Protein AF-A0A9W9J6B7-F1 (afdb_monomer_lite)

InterPro domains:
  IPR000771 Fructose-bisphosphate aldolase, class-II [PF01116] (10-64)
  IPR013785 Aldolase-type TIM barrel [G3DSA:3.20.20.70] (3-78)

pLDDT: mean 84.42, std 17.07, range [38.28, 97.56]

Foldseek 3Di:
DDVCVVALVNLLVVCCVVVVHDEEADEDDDPVVLVVVVVVCVVVVGEYEYDYDVVSCVVPVCPRVVSSVPDPQPVDPPSYGYHD

Organism: NCBI:txid70096

Secondary structure (DSSP, 8-state):
--TTTT-HHHHHHHHHHHHT---EEEE-SSHHHHHHHHHHHHHHT--EEEE--THHHHHHTTHHHHHHHHSSGGGS-TT--EE-

Radius of gyration: 13.16 Å; chains: 1; bounding box: 32×32×31 Å

Sequence (84 aa):
MSWKESNCHTTILRNAEAGKYGVIAAIAYNIEQVLGLVRAAETARSPLIIQFFPWAIEATDGLLVRTAAECPWRVWPSWATIGF

Stru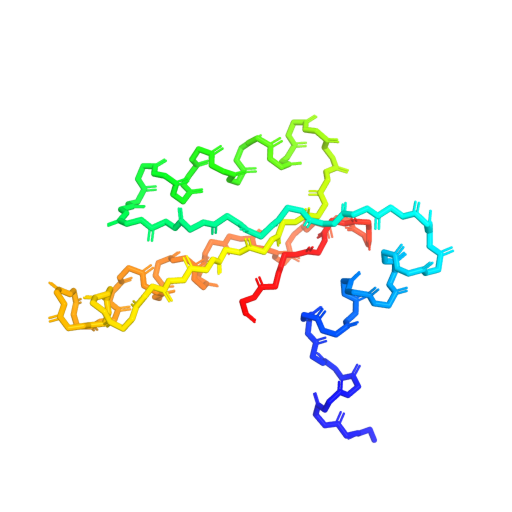cture (mmCIF, N/CA/C/O backbone):
data_AF-A0A9W9J6B7-F1
#
_entry.id   AF-A0A9W9J6B7-F1
#
loop_
_atom_site.group_PDB
_atom_site.id
_atom_site.type_symbol
_atom_site.label_atom_id
_atom_site.label_alt_id
_atom_site.label_comp_id
_atom_site.label_asym_id
_atom_site.label_entity_id
_atom_site.label_seq_id
_atom_site.pdbx_PDB_ins_code
_atom_site.Cartn_x
_atom_site.Cartn_y
_atom_site.Cartn_z
_atom_site.occupancy
_atom_site.B_iso_or_equiv
_atom_site.auth_seq_id
_atom_site.auth_comp_id
_atom_site.auth_asym_id
_atom_site.auth_atom_id
_atom_site.pdbx_PDB_model_num
ATOM 1 N N . MET A 1 1 ? 1.653 -20.074 16.436 1.00 62.38 1 MET A N 1
ATOM 2 C CA . MET A 1 1 ? 1.130 -18.983 15.591 1.00 62.38 1 MET A CA 1
ATOM 3 C C . MET A 1 1 ? 1.555 -19.233 14.163 1.00 62.38 1 MET A C 1
ATOM 5 O O . MET A 1 1 ? 2.740 -19.455 13.932 1.00 62.38 1 MET A O 1
ATOM 9 N N . SER A 1 2 ? 0.610 -19.277 13.226 1.00 83.56 2 SER A N 1
ATOM 10 C CA . SER A 1 2 ? 0.946 -19.385 11.800 1.00 83.56 2 SER A CA 1
ATOM 11 C C . SER A 1 2 ? 1.297 -18.003 11.242 1.00 83.56 2 SER A C 1
ATOM 13 O O . SER A 1 2 ? 0.759 -17.000 11.704 1.00 83.56 2 SER A O 1
ATOM 15 N N . TRP A 1 3 ? 2.155 -17.923 10.222 1.00 80.62 3 TRP A N 1
ATOM 16 C CA . TRP A 1 3 ? 2.510 -16.648 9.573 1.00 80.62 3 TRP A CA 1
ATOM 17 C C . TRP A 1 3 ? 1.286 -15.881 9.035 1.00 80.62 3 TRP A C 1
ATOM 19 O O . TRP A 1 3 ? 1.324 -14.659 8.900 1.00 80.62 3 TRP A O 1
ATOM 29 N N . LYS A 1 4 ? 0.185 -16.597 8.764 1.00 77.12 4 LYS A N 1
ATOM 30 C CA . LYS A 1 4 ? -1.099 -16.025 8.342 1.00 77.12 4 LYS A CA 1
ATOM 31 C C . LYS A 1 4 ? -1.764 -15.214 9.451 1.00 77.12 4 LYS A C 1
ATOM 33 O O . LYS A 1 4 ? -2.465 -14.261 9.155 1.00 77.12 4 LYS A O 1
ATOM 38 N N . GLU A 1 5 ? -1.559 -15.579 10.715 1.00 77.19 5 GLU A N 1
ATOM 39 C CA . GLU A 1 5 ? -2.133 -14.866 11.866 1.00 77.19 5 GLU A CA 1
ATOM 40 C C . GLU A 1 5 ? -1.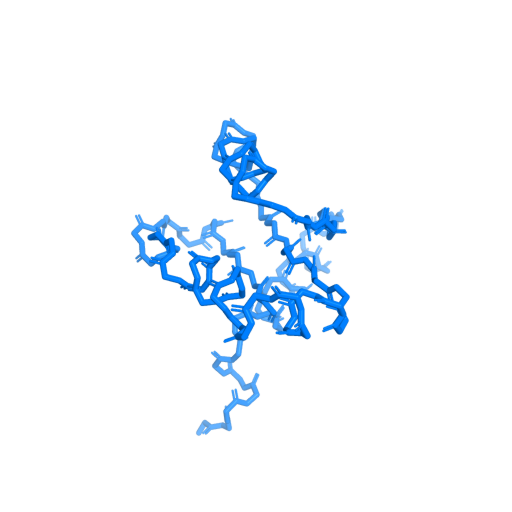386 -13.565 12.167 1.00 77.19 5 GL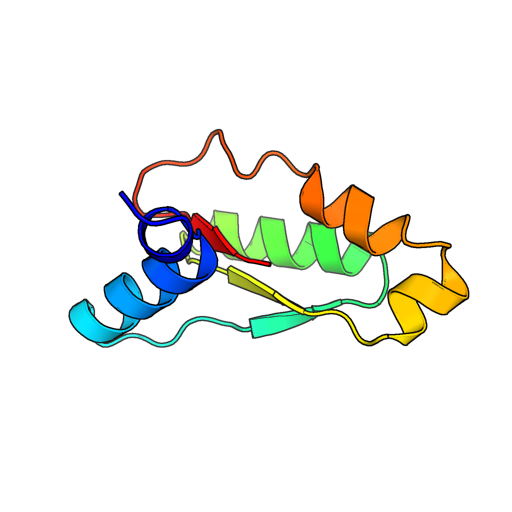U A C 1
ATOM 42 O O . GLU A 1 5 ? -1.982 -12.631 12.690 1.00 77.19 5 GLU A O 1
ATOM 47 N N . SER A 1 6 ? -0.102 -13.490 11.810 1.00 79.44 6 SER A N 1
ATOM 48 C CA . SER A 1 6 ? 0.734 -12.293 11.950 1.00 79.44 6 SER A CA 1
ATOM 49 C C . SER A 1 6 ? 0.756 -11.405 10.700 1.00 79.44 6 SER A C 1
ATOM 51 O O . SER A 1 6 ? 1.489 -10.418 10.666 1.00 79.44 6 SER A O 1
ATOM 53 N N . ASN A 1 7 ? 0.014 -11.757 9.645 1.00 84.75 7 ASN A N 1
ATOM 54 C CA . ASN A 1 7 ? 0.029 -11.016 8.389 1.00 84.75 7 ASN A CA 1
ATOM 55 C C . ASN A 1 7 ? -0.767 -9.702 8.514 1.00 84.75 7 ASN A C 1
ATOM 57 O O . ASN A 1 7 ? -1.972 -9.707 8.771 1.00 84.75 7 ASN A O 1
ATOM 61 N N . CYS A 1 8 ? -0.083 -8.584 8.267 1.00 84.00 8 CYS A N 1
ATOM 62 C CA . CYS A 1 8 ? -0.620 -7.226 8.366 1.00 84.00 8 CYS A CA 1
ATOM 63 C C . CYS A 1 8 ? -1.916 -7.021 7.554 1.00 84.00 8 CYS A C 1
ATOM 65 O O . CYS A 1 8 ? -2.916 -6.537 8.085 1.00 84.00 8 CYS A O 1
ATOM 67 N N . HIS A 1 9 ? -1.927 -7.463 6.293 1.00 86.56 9 HIS A N 1
ATOM 68 C CA . HIS A 1 9 ? -3.068 -7.328 5.387 1.00 86.56 9 HIS A CA 1
ATOM 69 C C . HIS A 1 9 ? -4.315 -8.052 5.921 1.00 86.56 9 HIS A C 1
ATOM 71 O O . HIS A 1 9 ? -5.414 -7.498 5.925 1.00 86.56 9 HIS A O 1
ATOM 77 N N . THR A 1 10 ? -4.159 -9.268 6.456 1.00 88.94 10 THR A N 1
ATOM 78 C CA . THR A 1 10 ? -5.294 -9.998 7.051 1.00 88.94 10 THR A CA 1
ATOM 79 C C . THR A 1 10 ? -5.859 -9.311 8.294 1.00 88.94 10 THR A C 1
ATOM 81 O O . THR A 1 10 ? -7.073 -9.328 8.494 1.00 88.94 10 THR A O 1
ATOM 84 N N . THR A 1 11 ? -5.014 -8.669 9.105 1.00 87.88 11 THR A N 1
ATOM 85 C CA . THR A 1 11 ? -5.451 -7.900 10.279 1.00 87.88 11 THR A CA 1
ATOM 86 C C . THR A 1 11 ? -6.295 -6.696 9.872 1.00 87.88 11 THR A C 1
ATOM 88 O O . THR A 1 11 ? -7.352 -6.471 10.458 1.00 87.88 11 THR A O 1
ATOM 91 N N . ILE A 1 12 ? -5.880 -5.963 8.834 1.00 88.75 12 ILE A N 1
ATOM 92 C CA . ILE A 1 12 ? -6.637 -4.822 8.296 1.00 88.75 12 ILE A CA 1
ATOM 93 C C . ILE A 1 12 ? -8.034 -5.259 7.860 1.00 88.75 12 ILE A C 1
ATOM 95 O O . ILE A 1 12 ? -9.022 -4.668 8.290 1.00 88.75 12 ILE A O 1
ATOM 99 N N . LEU A 1 13 ? -8.124 -6.317 7.049 1.00 91.81 13 LEU A N 1
ATOM 100 C CA . LEU A 1 13 ? -9.408 -6.780 6.525 1.00 91.81 13 LEU A CA 1
ATOM 101 C C . LEU A 1 13 ? -10.335 -7.312 7.623 1.00 91.81 13 LEU A C 1
ATOM 103 O O . LEU A 1 13 ? -11.525 -7.012 7.603 1.00 91.81 13 LEU A O 1
ATOM 107 N N . ARG A 1 14 ? -9.800 -8.031 8.619 1.00 91.94 14 ARG A N 1
ATOM 108 C CA . ARG A 1 14 ? -10.586 -8.484 9.781 1.00 91.94 14 ARG A CA 1
ATOM 109 C C . ARG A 1 14 ? -11.136 -7.313 10.591 1.00 91.94 14 ARG A C 1
ATOM 111 O O . ARG A 1 14 ? -12.301 -7.330 10.981 1.00 91.94 14 ARG A O 1
ATOM 118 N N . ASN A 1 15 ? -10.318 -6.287 10.828 1.00 89.94 15 ASN A N 1
ATOM 119 C CA . ASN A 1 15 ? -10.751 -5.088 11.546 1.00 89.94 15 ASN A CA 1
ATOM 120 C C . ASN A 1 15 ? -11.808 -4.305 10.753 1.00 89.94 15 ASN A C 1
ATOM 122 O O . ASN A 1 15 ? -12.737 -3.765 11.351 1.00 89.94 15 ASN A O 1
ATOM 126 N N . ALA A 1 16 ? -11.682 -4.262 9.426 1.00 92.75 16 ALA A N 1
ATOM 127 C CA . ALA A 1 16 ? -12.643 -3.629 8.530 1.00 92.75 16 ALA A CA 1
ATOM 128 C C . ALA A 1 16 ? -13.993 -4.354 8.512 1.00 92.75 16 ALA A C 1
ATOM 130 O O . ALA A 1 16 ? -15.036 -3.717 8.665 1.00 92.75 16 ALA A O 1
ATOM 131 N N . GLU A 1 17 ? -13.977 -5.686 8.419 1.00 96.25 17 GLU A N 1
ATOM 132 C CA . GLU A 1 17 ? -15.173 -6.528 8.501 1.00 96.25 17 GLU A CA 1
ATOM 133 C C . GLU A 1 17 ? -15.887 -6.349 9.849 1.00 96.25 17 GLU A C 1
ATOM 135 O O . GLU A 1 17 ? -17.075 -6.023 9.886 1.00 96.25 17 GLU A O 1
ATOM 140 N N . ALA A 1 18 ? -15.154 -6.474 10.962 1.00 95.56 18 ALA A N 1
ATOM 141 C CA . ALA A 1 18 ? -15.705 -6.296 12.304 1.00 95.56 18 ALA A CA 1
ATOM 142 C C . ALA A 1 18 ? -16.236 -4.869 12.537 1.00 95.56 18 ALA A C 1
ATOM 144 O O . ALA A 1 18 ? -17.277 -4.684 13.171 1.00 95.56 18 ALA A O 1
ATOM 145 N N . GLY A 1 19 ? -15.537 -3.862 12.006 1.00 93.69 19 GLY A N 1
ATOM 146 C CA . GLY A 1 19 ? -15.901 -2.449 12.100 1.00 93.69 19 GLY A CA 1
ATOM 147 C C . GLY A 1 19 ? -16.940 -1.980 11.078 1.00 93.69 19 GLY A C 1
ATOM 148 O O . GLY A 1 19 ? -17.366 -0.830 11.155 1.00 93.69 19 GLY A O 1
ATOM 149 N N . LYS A 1 20 ? -17.361 -2.844 10.143 1.00 96.69 20 LYS A N 1
ATOM 150 C CA . LYS A 1 20 ? -18.323 -2.548 9.066 1.00 96.69 20 LYS A CA 1
ATOM 151 C C . LYS A 1 20 ? -17.930 -1.343 8.203 1.00 96.69 20 LYS A C 1
ATOM 153 O O . LYS A 1 20 ? -18.777 -0.518 7.859 1.00 96.69 20 LYS A O 1
ATOM 158 N N . TYR A 1 21 ? -16.654 -1.247 7.842 1.00 93.69 21 TYR A N 1
ATOM 159 C CA . TYR A 1 21 ? -16.146 -0.211 6.943 1.00 93.69 21 TYR A CA 1
ATOM 160 C C . TYR A 1 21 ? -15.314 -0.809 5.805 1.00 93.69 21 TYR A C 1
ATOM 162 O O . TYR A 1 21 ? -14.827 -1.933 5.889 1.00 93.69 21 TYR A O 1
ATOM 170 N N . GLY A 1 22 ? -15.170 -0.051 4.718 1.00 94.00 22 GLY A N 1
ATOM 171 C CA . GLY A 1 22 ? -14.300 -0.407 3.598 1.00 94.00 22 GLY A CA 1
ATOM 172 C C . GLY A 1 22 ? -12.894 0.163 3.766 1.00 94.00 22 GLY A C 1
ATOM 173 O O . GLY A 1 22 ? -12.720 1.241 4.330 1.00 94.00 22 GLY A O 1
ATOM 174 N N . VAL A 1 23 ? -11.895 -0.543 3.241 1.00 93.38 23 VAL A N 1
ATOM 175 C CA . VAL A 1 23 ? -10.496 -0.091 3.203 1.00 93.38 23 VAL A CA 1
ATOM 176 C C . VAL A 1 23 ? -10.168 0.337 1.781 1.00 93.38 23 VAL A C 1
ATOM 178 O O . VAL A 1 23 ? -10.480 -0.381 0.830 1.00 93.38 23 VAL A O 1
ATOM 181 N N . ILE A 1 24 ? -9.531 1.497 1.621 1.00 94.12 24 ILE A N 1
ATOM 182 C CA . ILE A 1 24 ? -9.048 1.924 0.307 1.00 94.12 24 ILE A CA 1
ATOM 183 C C . ILE A 1 24 ? -7.850 1.055 -0.077 1.00 94.12 24 ILE A C 1
ATOM 185 O O . ILE A 1 24 ? -6.854 1.006 0.643 1.00 94.12 24 ILE A O 1
ATOM 189 N N . ALA A 1 25 ? -7.945 0.408 -1.237 1.00 94.31 25 ALA A N 1
ATOM 190 C CA . ALA A 1 25 ? -6.850 -0.314 -1.868 1.00 94.31 25 ALA A CA 1
ATOM 191 C C . ALA A 1 25 ? -6.426 0.437 -3.140 1.00 94.31 25 ALA A C 1
ATOM 193 O O . ALA A 1 25 ? -6.992 0.240 -4.216 1.00 94.31 25 ALA A O 1
ATOM 194 N N . ALA A 1 26 ? -5.467 1.352 -3.008 1.00 95.00 26 ALA A N 1
ATOM 195 C CA . ALA A 1 26 ? -5.074 2.275 -4.070 1.00 95.00 26 ALA A CA 1
ATOM 196 C C . ALA A 1 26 ? -3.873 1.752 -4.864 1.00 95.00 26 ALA A C 1
ATOM 198 O O . ALA A 1 26 ? -2.940 1.197 -4.291 1.00 95.00 26 ALA A O 1
ATOM 199 N N . ILE A 1 27 ? -3.884 1.958 -6.180 1.00 96.00 27 ILE A N 1
ATOM 200 C CA . ILE A 1 27 ? -2.771 1.584 -7.059 1.00 96.00 27 ILE A CA 1
ATOM 201 C C . ILE A 1 27 ? -1.783 2.752 -7.142 1.00 96.00 27 ILE A C 1
ATOM 203 O O . ILE A 1 27 ? -2.202 3.886 -7.382 1.00 96.00 27 ILE A O 1
ATOM 207 N N . ALA A 1 28 ? -0.489 2.473 -6.983 1.00 94.88 28 ALA A N 1
ATOM 208 C CA . ALA A 1 28 ? 0.583 3.455 -7.134 1.00 94.88 28 ALA A CA 1
ATOM 209 C C . ALA A 1 28 ? 1.557 3.071 -8.260 1.00 94.88 28 ALA A C 1
ATOM 211 O O . ALA A 1 28 ? 1.861 1.899 -8.475 1.00 94.88 28 ALA A O 1
ATOM 212 N N . TYR A 1 29 ? 2.066 4.083 -8.959 1.00 95.94 29 TYR A N 1
ATOM 213 C CA . TYR A 1 29 ? 2.992 3.960 -10.090 1.00 95.94 29 TYR A CA 1
ATOM 214 C C . TYR A 1 29 ? 4.307 4.713 -9.875 1.00 95.94 29 TYR A C 1
ATOM 216 O O . TYR A 1 29 ? 5.240 4.556 -10.656 1.00 95.94 29 TYR A O 1
ATOM 224 N N . ASN A 1 30 ? 4.389 5.543 -8.836 1.00 95.25 30 ASN A N 1
ATOM 225 C CA . ASN A 1 30 ? 5.569 6.334 -8.511 1.00 95.25 30 ASN A CA 1
ATOM 226 C C . ASN A 1 30 ? 5.604 6.700 -7.018 1.00 95.25 30 ASN A C 1
ATOM 228 O O . ASN A 1 30 ? 4.677 6.403 -6.257 1.00 95.25 30 ASN A O 1
ATOM 232 N N . ILE A 1 31 ? 6.699 7.332 -6.597 1.00 94.38 31 ILE A N 1
ATOM 233 C CA . ILE A 1 31 ? 6.953 7.681 -5.193 1.00 94.38 31 ILE A CA 1
ATOM 234 C C . ILE A 1 31 ? 6.018 8.805 -4.728 1.00 94.38 31 ILE A C 1
ATOM 236 O O . ILE A 1 31 ? 5.578 8.807 -3.580 1.00 94.38 31 ILE A O 1
ATOM 240 N N . GLU A 1 32 ? 5.668 9.738 -5.609 1.00 95.38 32 GLU A N 1
ATOM 241 C CA . GLU A 1 32 ? 4.767 10.852 -5.320 1.00 95.38 32 GLU A CA 1
ATOM 242 C C . GLU A 1 32 ? 3.373 10.351 -4.937 1.00 95.38 32 GLU A C 1
ATOM 244 O O . GLU A 1 32 ? 2.780 10.841 -3.975 1.00 95.38 32 GLU A O 1
ATOM 249 N N . GLN A 1 33 ? 2.871 9.337 -5.647 1.00 95.56 33 GLN A N 1
ATOM 250 C CA . GLN A 1 33 ? 1.608 8.681 -5.328 1.00 95.56 33 GLN A CA 1
ATOM 251 C C . GLN A 1 33 ? 1.686 7.919 -4.012 1.00 95.56 33 GLN A C 1
ATOM 253 O O . GLN A 1 33 ? 0.777 8.064 -3.199 1.00 95.56 33 GLN A O 1
ATOM 258 N N . VAL A 1 34 ? 2.766 7.166 -3.765 1.00 93.00 34 VAL A N 1
ATOM 259 C CA . VAL A 1 34 ? 2.974 6.505 -2.466 1.00 93.00 34 VAL A CA 1
ATOM 260 C C . VAL A 1 34 ? 2.904 7.546 -1.347 1.00 93.00 34 VAL A C 1
ATOM 262 O O . VAL A 1 34 ? 2.054 7.445 -0.470 1.00 93.00 34 VAL A O 1
ATOM 265 N N . LEU A 1 35 ? 3.707 8.608 -1.417 1.00 93.12 35 LEU A N 1
ATOM 266 C CA . LEU A 1 35 ? 3.738 9.654 -0.395 1.00 93.12 35 LEU A CA 1
ATOM 267 C C . LEU A 1 35 ? 2.381 10.353 -0.217 1.00 93.12 35 LEU A C 1
ATOM 269 O O . LEU A 1 35 ? 1.955 10.603 0.911 1.00 93.12 35 LEU A O 1
ATOM 273 N N . GLY A 1 36 ? 1.700 10.676 -1.318 1.00 94.56 36 GLY A N 1
ATOM 274 C CA . GLY A 1 36 ? 0.393 11.330 -1.293 1.00 94.56 36 GLY A CA 1
ATOM 275 C C . GLY A 1 36 ? -0.684 10.465 -0.639 1.00 94.56 36 GLY A C 1
ATOM 276 O O . GLY A 1 36 ? -1.422 10.951 0.217 1.00 94.56 36 GLY A O 1
ATOM 277 N N . LEU A 1 37 ? -0.737 9.178 -0.989 1.00 93.62 37 LEU A N 1
ATOM 278 C CA . LEU A 1 37 ? -1.685 8.220 -0.419 1.00 93.62 37 LEU A CA 1
ATOM 279 C C . LEU A 1 37 ? -1.448 8.020 1.080 1.00 93.62 37 LEU A C 1
ATOM 281 O O . LEU A 1 37 ? -2.403 8.023 1.855 1.00 93.62 37 LEU A O 1
ATOM 285 N N . VAL A 1 38 ? -0.187 7.921 1.502 1.00 91.19 38 VAL A N 1
ATOM 286 C CA . VAL A 1 38 ? 0.170 7.799 2.922 1.00 91.19 38 VAL A CA 1
ATOM 287 C C . VAL A 1 38 ? -0.274 9.021 3.707 1.00 91.19 38 VAL A C 1
ATOM 289 O O . VAL A 1 38 ? -0.976 8.880 4.703 1.00 91.19 38 VAL A O 1
ATOM 292 N N . ARG A 1 39 ? 0.051 10.225 3.229 1.00 92.44 39 ARG A N 1
ATOM 293 C CA . ARG A 1 39 ? -0.365 11.475 3.884 1.00 92.44 39 ARG A CA 1
ATOM 294 C C . ARG A 1 39 ? -1.883 11.621 3.948 1.00 92.44 39 ARG A C 1
ATOM 296 O O . ARG A 1 39 ? -2.417 12.147 4.927 1.00 92.44 39 ARG A O 1
ATOM 303 N N . ALA A 1 40 ? -2.593 11.161 2.919 1.00 93.12 40 ALA A N 1
ATOM 304 C CA . ALA A 1 40 ? -4.050 11.142 2.922 1.00 93.12 40 ALA A CA 1
ATOM 305 C C . ALA A 1 40 ? -4.592 10.182 3.995 1.00 93.12 40 ALA A C 1
ATOM 307 O O . ALA A 1 40 ? -5.470 10.569 4.767 1.00 93.12 40 ALA A O 1
ATOM 308 N N . ALA A 1 41 ? -4.031 8.973 4.093 1.00 91.12 41 ALA A N 1
ATOM 309 C CA . ALA A 1 41 ? -4.383 7.989 5.115 1.00 91.12 41 ALA A CA 1
ATOM 310 C C . ALA A 1 41 ? -4.077 8.491 6.540 1.00 91.12 41 ALA A C 1
ATOM 312 O O . ALA A 1 41 ? -4.920 8.350 7.428 1.00 91.12 41 ALA A O 1
ATOM 313 N N . GLU A 1 42 ? -2.936 9.164 6.740 1.00 88.81 42 GLU A N 1
ATOM 314 C CA . GLU A 1 42 ? -2.561 9.848 7.991 1.00 88.81 42 GLU A CA 1
ATOM 315 C C . GLU A 1 42 ? -3.610 10.868 8.405 1.00 88.81 42 GLU A C 1
ATOM 317 O O . GLU A 1 42 ? -4.146 10.825 9.514 1.00 88.81 42 GLU A O 1
ATOM 322 N N . THR A 1 43 ? -3.917 11.781 7.485 1.00 92.56 43 THR A N 1
ATOM 323 C CA . THR A 1 43 ? -4.835 12.895 7.723 1.00 92.56 43 THR A CA 1
ATOM 324 C C . THR A 1 43 ? -6.240 12.384 8.033 1.00 92.56 43 THR A C 1
ATOM 326 O O . THR A 1 43 ? -6.897 12.875 8.952 1.00 92.56 43 THR A O 1
ATOM 329 N N . ALA A 1 44 ? -6.689 11.361 7.302 1.00 91.44 44 ALA A N 1
ATOM 330 C CA . ALA A 1 44 ? -7.994 10.737 7.492 1.00 91.44 44 ALA A CA 1
ATOM 331 C C . ALA A 1 44 ? -8.053 9.791 8.701 1.00 91.44 44 ALA A C 1
ATOM 333 O O . ALA A 1 44 ? -9.142 9.356 9.073 1.00 91.44 44 ALA A O 1
ATOM 334 N N . ARG A 1 45 ? -6.905 9.462 9.310 1.00 89.19 45 ARG A N 1
ATOM 335 C CA . ARG A 1 45 ? -6.766 8.400 10.312 1.00 89.19 45 ARG A CA 1
ATOM 336 C C . ARG A 1 45 ? -7.399 7.081 9.850 1.00 89.19 45 ARG A C 1
ATOM 338 O O . ARG A 1 45 ? -8.176 6.459 10.573 1.00 89.19 45 ARG A O 1
ATOM 345 N N . SER A 1 46 ? -7.095 6.692 8.616 1.00 88.44 46 SER A N 1
ATOM 346 C CA . SER A 1 46 ? -7.722 5.564 7.924 1.00 88.44 46 SER A CA 1
ATOM 347 C C . SER A 1 46 ? -6.680 4.506 7.542 1.00 88.44 46 SER A C 1
ATOM 349 O O . SER A 1 46 ?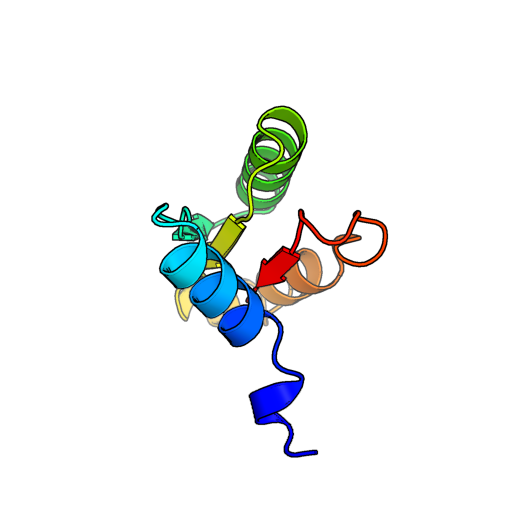 -5.567 4.875 7.161 1.00 88.44 46 SER A O 1
ATOM 351 N N . PRO A 1 47 ? -6.999 3.200 7.627 1.00 90.75 47 PRO A N 1
ATOM 352 C CA . PRO A 1 47 ? -6.144 2.162 7.061 1.00 90.75 47 PRO A CA 1
ATOM 353 C C . PRO A 1 47 ? -6.102 2.258 5.528 1.00 90.75 47 PRO A C 1
ATOM 355 O O . PRO A 1 47 ? -7.086 2.614 4.879 1.00 90.75 47 PRO A O 1
ATOM 358 N N . LEU A 1 48 ? -4.961 1.889 4.948 1.00 91.00 48 LEU A N 1
ATOM 359 C CA . LEU A 1 48 ? -4.698 1.939 3.509 1.00 91.00 48 LEU A CA 1
ATOM 360 C C . LEU A 1 48 ? -4.017 0.641 3.066 1.00 91.00 48 LEU A C 1
ATOM 362 O O . LEU A 1 48 ? -3.193 0.086 3.787 1.00 91.00 48 LEU A O 1
ATOM 366 N N . ILE A 1 49 ? -4.337 0.176 1.863 1.00 92.44 49 ILE A N 1
ATOM 367 C CA . ILE A 1 49 ? -3.587 -0.866 1.159 1.00 92.44 49 ILE A CA 1
ATOM 368 C C 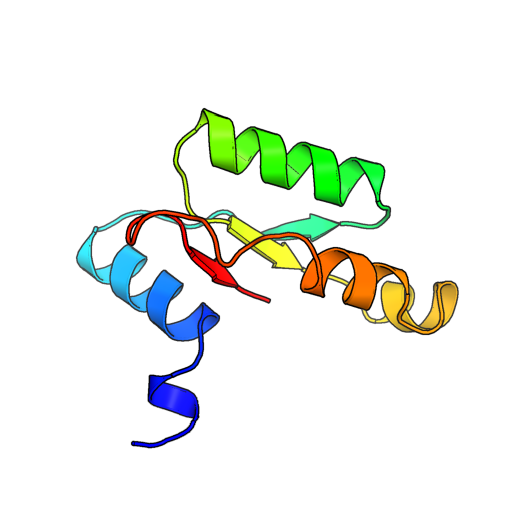. ILE A 1 49 ? -3.013 -0.236 -0.111 1.00 92.44 49 ILE A C 1
ATOM 370 O O . ILE A 1 49 ? -3.750 0.387 -0.880 1.00 92.44 49 ILE A O 1
ATOM 374 N N . ILE A 1 50 ? -1.703 -0.371 -0.326 1.00 93.88 50 ILE A N 1
ATOM 375 C CA . ILE A 1 50 ? -1.036 0.113 -1.543 1.00 93.88 50 ILE A CA 1
ATOM 376 C C . ILE A 1 50 ? -0.782 -1.079 -2.456 1.00 93.88 50 ILE A C 1
ATOM 378 O O . ILE A 1 50 ? -0.102 -2.027 -2.078 1.00 93.88 50 ILE A O 1
ATOM 382 N N . GLN A 1 51 ? -1.318 -1.009 -3.670 1.00 94.69 51 GLN A N 1
ATOM 383 C CA . GLN A 1 51 ? -1.206 -2.049 -4.680 1.00 94.69 51 GLN A CA 1
ATOM 384 C C . GLN A 1 51 ? -0.274 -1.612 -5.807 1.00 94.69 51 GLN A C 1
ATOM 386 O O . GLN A 1 51 ? -0.257 -0.450 -6.221 1.00 94.69 51 GLN A O 1
ATOM 391 N N . PHE A 1 52 ? 0.453 -2.583 -6.346 1.00 95.56 52 PHE A N 1
ATOM 392 C CA . PHE A 1 52 ? 1.326 -2.405 -7.496 1.00 95.56 52 PHE A CA 1
ATOM 393 C C . PHE A 1 52 ? 0.986 -3.439 -8.564 1.00 95.56 52 PHE A C 1
ATOM 395 O O . PHE A 1 52 ? 0.679 -4.590 -8.258 1.00 95.56 52 PHE A O 1
ATOM 402 N N . PHE A 1 53 ? 1.084 -3.036 -9.827 1.00 97.00 53 PHE A N 1
ATOM 403 C CA . PHE A 1 53 ? 1.112 -3.988 -10.934 1.00 97.00 53 PHE A CA 1
ATOM 404 C C . PHE A 1 53 ? 2.507 -4.614 -11.078 1.00 97.00 53 PHE A C 1
ATOM 406 O O . PHE A 1 53 ? 3.486 -3.988 -10.664 1.00 97.00 53 PHE A O 1
ATOM 413 N N . PRO A 1 54 ? 2.635 -5.792 -11.727 1.00 96.38 54 PRO A N 1
ATOM 414 C CA . PRO A 1 54 ? 3.934 -6.414 -12.014 1.00 96.38 54 PRO A CA 1
ATOM 415 C C . PRO A 1 54 ? 4.933 -5.469 -12.693 1.00 96.38 54 PRO A C 1
ATOM 417 O O . PRO A 1 54 ? 6.120 -5.496 -12.379 1.00 96.38 54 PRO A O 1
ATOM 420 N N . TRP A 1 55 ? 4.427 -4.549 -13.520 1.00 97.12 55 TRP A N 1
ATOM 421 C CA . TRP A 1 55 ? 5.199 -3.467 -14.128 1.00 97.12 55 TRP A CA 1
ATOM 422 C C . TRP A 1 55 ? 6.081 -2.698 -13.131 1.00 97.12 55 TRP A C 1
ATOM 424 O O . TRP A 1 55 ? 7.196 -2.328 -13.472 1.00 97.12 55 TRP A O 1
ATOM 434 N N . ALA A 1 56 ? 5.632 -2.471 -11.891 1.00 95.44 56 ALA A N 1
ATOM 435 C CA . ALA A 1 56 ? 6.425 -1.749 -10.893 1.00 95.44 56 ALA A CA 1
ATOM 436 C C . ALA A 1 56 ? 7.738 -2.476 -10.564 1.00 95.44 56 ALA A C 1
ATOM 438 O O . ALA A 1 56 ? 8.751 -1.831 -10.295 1.00 95.44 56 ALA A O 1
ATOM 439 N N . ILE A 1 57 ? 7.730 -3.811 -10.607 1.00 95.75 57 ILE A N 1
ATOM 440 C CA . ILE A 1 57 ? 8.929 -4.634 -10.446 1.00 95.75 57 ILE A CA 1
ATOM 441 C C . ILE A 1 57 ? 9.776 -4.536 -11.714 1.00 95.75 57 ILE A C 1
ATOM 443 O O . ILE A 1 57 ? 10.951 -4.205 -11.621 1.00 95.75 57 ILE A O 1
ATOM 447 N N . GLU A 1 58 ? 9.174 -4.747 -12.886 1.00 97.56 58 GLU A N 1
ATOM 448 C CA . GLU A 1 58 ? 9.874 -4.742 -14.181 1.00 97.56 58 GLU A CA 1
ATOM 449 C C . GLU A 1 58 ? 10.559 -3.401 -14.488 1.00 97.56 58 GLU A C 1
ATOM 451 O O . GLU A 1 58 ? 11.685 -3.372 -14.976 1.00 97.56 58 GLU A O 1
ATOM 456 N N . ALA A 1 59 ? 9.899 -2.282 -14.187 1.00 96.12 59 ALA A N 1
ATOM 457 C CA . ALA A 1 59 ? 10.370 -0.943 -14.526 1.00 96.12 59 ALA A CA 1
ATOM 458 C C . ALA A 1 59 ? 11.385 -0.375 -13.528 1.00 96.12 59 ALA A C 1
ATOM 460 O O . ALA A 1 59 ? 12.134 0.536 -13.876 1.00 96.12 59 ALA A O 1
ATOM 461 N N . THR A 1 60 ? 11.386 -0.862 -12.282 1.00 96.25 60 THR A N 1
ATOM 462 C CA . THR A 1 60 ? 12.206 -0.283 -11.202 1.00 96.25 60 THR A CA 1
ATOM 463 C C . THR A 1 60 ? 13.107 -1.291 -10.500 1.00 96.25 60 THR A C 1
ATOM 465 O O . THR A 1 60 ? 13.708 -0.949 -9.487 1.00 96.25 60 THR A O 1
ATOM 468 N N . ASP A 1 61 ? 13.185 -2.528 -10.996 1.00 96.31 61 ASP A N 1
ATOM 469 C CA . ASP A 1 61 ? 13.860 -3.649 -10.324 1.00 96.31 61 ASP A CA 1
ATOM 470 C C . ASP A 1 61 ? 13.387 -3.815 -8.864 1.00 96.31 61 ASP A C 1
ATOM 472 O O . ASP A 1 61 ? 14.149 -4.006 -7.918 1.00 96.31 61 ASP A O 1
ATOM 476 N N . GLY A 1 62 ? 12.079 -3.627 -8.655 1.00 93.56 62 GLY A N 1
ATOM 477 C CA . GLY A 1 62 ? 11.443 -3.683 -7.338 1.00 93.56 62 GLY A CA 1
ATOM 478 C C . GLY A 1 62 ? 11.728 -2.498 -6.404 1.00 93.56 62 GLY A C 1
ATOM 479 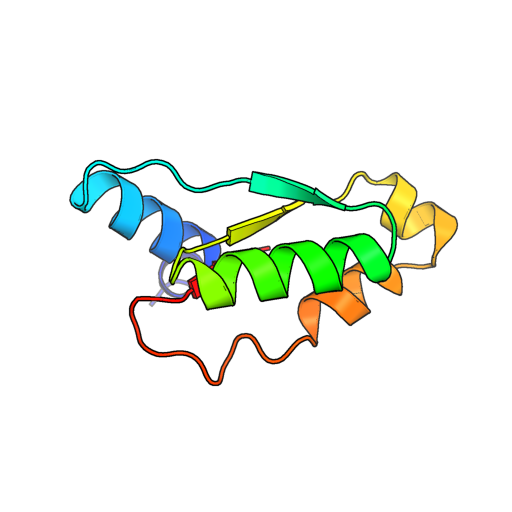O O . GLY A 1 62 ? 11.201 -2.492 -5.288 1.00 93.56 62 GLY A O 1
ATOM 480 N N . LEU A 1 63 ? 12.489 -1.477 -6.820 1.00 95.44 63 LEU A N 1
ATOM 481 C CA . LEU A 1 63 ? 12.790 -0.311 -5.979 1.00 95.44 63 LEU A CA 1
ATOM 482 C C . LEU A 1 63 ? 11.526 0.403 -5.506 1.00 95.44 63 LEU A C 1
ATOM 484 O O . LEU A 1 63 ? 11.419 0.703 -4.322 1.00 95.44 63 LEU A O 1
ATOM 488 N N . LEU A 1 64 ? 10.539 0.614 -6.382 1.00 94.00 64 LEU A N 1
ATOM 489 C CA . LEU A 1 64 ? 9.285 1.269 -5.998 1.00 94.00 64 LEU A CA 1
ATOM 490 C C . LEU A 1 64 ? 8.539 0.479 -4.910 1.00 94.00 64 LEU A C 1
ATOM 492 O O . LEU A 1 64 ? 8.056 1.059 -3.937 1.00 94.00 64 LEU A O 1
ATOM 496 N N . VAL A 1 65 ? 8.498 -0.850 -5.048 1.00 93.88 65 VAL A N 1
ATOM 497 C CA . VAL A 1 65 ? 7.861 -1.750 -4.076 1.00 93.88 65 VAL A CA 1
ATOM 498 C C . VAL A 1 65 ? 8.604 -1.707 -2.743 1.00 93.88 65 VAL A C 1
ATOM 500 O O . VAL A 1 65 ? 7.976 -1.636 -1.690 1.00 93.88 65 VAL A O 1
ATOM 503 N N . ARG A 1 66 ? 9.941 -1.692 -2.771 1.00 93.44 66 ARG A N 1
ATOM 504 C CA . ARG A 1 66 ? 10.768 -1.613 -1.565 1.00 93.44 66 ARG A CA 1
ATOM 505 C C . ARG A 1 66 ? 10.651 -0.261 -0.864 1.00 93.44 66 ARG A C 1
ATOM 507 O O . ARG A 1 66 ? 10.501 -0.232 0.351 1.00 93.44 66 ARG A O 1
ATOM 514 N N . THR A 1 67 ? 10.675 0.844 -1.608 1.00 91.62 67 THR A N 1
ATOM 515 C CA . THR A 1 67 ? 10.479 2.195 -1.060 1.00 91.62 67 THR A CA 1
ATOM 516 C C . THR A 1 67 ? 9.119 2.324 -0.395 1.00 91.62 67 THR A C 1
ATOM 518 O O . THR A 1 67 ? 9.018 2.913 0.681 1.00 91.62 67 THR A O 1
ATOM 521 N N . ALA A 1 68 ? 8.082 1.738 -0.996 1.00 90.69 68 ALA A N 1
ATOM 522 C CA . ALA A 1 68 ? 6.807 1.617 -0.323 1.00 90.69 68 ALA A CA 1
ATOM 523 C C . ALA A 1 68 ? 6.980 0.755 0.938 1.00 90.69 68 ALA A C 1
ATOM 525 O O . ALA A 1 68 ? 6.778 1.257 2.028 1.00 90.69 68 ALA A O 1
ATOM 526 N N . ALA A 1 69 ? 7.477 -0.478 0.867 1.00 88.44 69 ALA A N 1
ATOM 527 C CA . ALA A 1 69 ? 7.637 -1.342 2.045 1.00 88.44 69 ALA A CA 1
ATOM 528 C C . ALA A 1 69 ? 8.430 -0.726 3.224 1.00 88.44 69 ALA A C 1
ATOM 530 O O . ALA A 1 69 ? 8.122 -1.029 4.375 1.00 88.44 69 ALA A O 1
ATOM 531 N N . GLU A 1 70 ? 9.403 0.149 2.961 1.00 85.62 70 GLU A N 1
ATOM 532 C CA . GLU A 1 70 ? 10.253 0.799 3.970 1.00 85.62 70 GLU A CA 1
ATOM 533 C C . GLU A 1 70 ? 9.682 2.089 4.571 1.00 85.62 70 GLU A C 1
ATOM 535 O O . GLU A 1 70 ? 10.197 2.550 5.594 1.00 85.62 70 GLU A O 1
ATOM 540 N N . CYS A 1 71 ? 8.634 2.680 3.985 1.00 69.69 71 CYS A N 1
ATOM 541 C CA . CYS A 1 71 ? 7.972 3.825 4.612 1.00 69.69 71 CYS A CA 1
ATOM 542 C C . CYS A 1 71 ? 7.587 3.459 6.062 1.00 69.69 71 CYS A C 1
ATOM 544 O O . CYS A 1 71 ? 7.289 2.302 6.347 1.00 69.69 71 CYS A O 1
ATOM 546 N N . PRO A 1 72 ? 7.662 4.389 7.027 1.00 56.88 72 PRO A N 1
ATOM 547 C CA . PRO A 1 72 ? 7.562 4.065 8.450 1.00 56.88 72 PRO A CA 1
ATOM 548 C C . PRO A 1 72 ? 6.125 3.698 8.876 1.00 56.88 72 PRO A C 1
ATOM 550 O O . PRO A 1 72 ? 5.469 4.411 9.624 1.00 56.88 72 PRO A O 1
ATOM 553 N N . TRP A 1 73 ? 5.651 2.524 8.455 1.00 61.06 73 TRP A N 1
ATOM 554 C CA . TRP A 1 73 ? 4.345 1.930 8.771 1.00 61.06 73 TRP A CA 1
ATOM 555 C C . TRP A 1 73 ? 4.230 1.479 10.230 1.00 61.06 73 TRP A C 1
ATOM 557 O O . TRP A 1 73 ? 3.146 1.188 10.724 1.00 61.06 73 TRP A O 1
ATOM 567 N N . ARG A 1 74 ? 5.376 1.355 10.914 1.00 44.47 74 ARG A N 1
ATOM 568 C CA . ARG A 1 74 ? 5.521 0.673 12.209 1.00 44.47 74 ARG A CA 1
ATOM 569 C C . ARG A 1 74 ? 5.438 1.594 13.431 1.00 44.47 74 ARG A C 1
ATOM 571 O O . ARG A 1 74 ? 5.485 1.104 14.553 1.00 44.47 74 ARG A O 1
ATOM 578 N N . VAL A 1 75 ? 5.313 2.905 13.231 1.00 38.28 75 VAL A N 1
ATOM 579 C CA . VAL A 1 75 ? 5.217 3.921 14.305 1.00 38.28 75 VAL A CA 1
ATOM 580 C C . VAL A 1 75 ? 3.785 4.399 14.555 1.00 38.28 75 VAL A C 1
ATOM 582 O O . VAL A 1 75 ? 3.557 5.395 15.237 1.00 38.28 75 VAL A O 1
ATOM 585 N N . TRP A 1 76 ? 2.803 3.689 14.012 1.00 46.56 76 TRP A N 1
ATOM 586 C CA . TRP A 1 76 ? 1.413 4.109 14.017 1.00 46.56 76 TRP A CA 1
ATOM 587 C C . TRP A 1 76 ? 0.579 3.405 15.102 1.00 46.56 76 TRP A C 1
ATOM 589 O O . TRP A 1 76 ? 0.856 2.250 15.437 1.00 46.56 76 TRP A O 1
ATOM 599 N N . PRO A 1 77 ? -0.430 4.079 15.694 1.00 42.00 77 PRO A N 1
ATOM 600 C CA . PRO A 1 77 ? -1.283 3.475 16.716 1.00 42.00 77 PRO A CA 1
ATOM 601 C C . PRO A 1 77 ? -2.078 2.292 16.145 1.00 42.00 77 PRO A C 1
ATOM 603 O O . PRO A 1 77 ? -2.289 2.206 14.941 1.00 42.00 77 PRO A O 1
ATOM 606 N N . SER A 1 78 ? -2.592 1.409 17.003 1.00 45.06 78 SER A N 1
ATOM 607 C CA . SER A 1 78 ? -3.264 0.149 16.621 1.00 45.06 78 SER A CA 1
ATOM 608 C C . SER A 1 78 ? -4.429 0.262 15.619 1.00 45.06 78 SER A C 1
ATOM 610 O O . SER A 1 78 ? -4.812 -0.745 15.029 1.00 45.06 78 SER A O 1
ATOM 612 N N . TRP A 1 79 ? -4.991 1.455 15.400 1.00 45.62 79 TRP A N 1
ATOM 613 C CA . TRP A 1 79 ? -6.032 1.719 14.397 1.00 45.62 79 TRP A CA 1
ATOM 614 C C . TRP A 1 79 ? -5.486 1.962 12.979 1.00 45.62 79 TRP A C 1
ATOM 616 O O . TRP A 1 79 ? -6.252 1.986 12.018 1.00 45.62 79 TRP A O 1
ATOM 626 N N . ALA A 1 80 ? -4.177 2.137 12.834 1.00 45.16 80 ALA A N 1
ATOM 627 C CA . ALA A 1 80 ? -3.543 2.655 11.638 1.00 45.16 80 ALA A CA 1
ATOM 628 C C . ALA A 1 80 ? -2.554 1.602 11.113 1.00 45.16 80 ALA A C 1
ATOM 630 O O . ALA A 1 80 ? -1.358 1.613 11.380 1.00 45.16 80 ALA A O 1
ATOM 631 N N . THR A 1 81 ? -3.103 0.597 10.439 1.00 48.00 81 THR A N 1
ATOM 632 C CA . THR A 1 81 ? -2.344 -0.526 9.880 1.00 48.00 81 THR A CA 1
ATOM 633 C C . THR A 1 81 ? -2.416 -0.425 8.355 1.00 48.00 81 THR A C 1
ATOM 635 O O . THR A 1 81 ? -3.514 -0.316 7.810 1.00 48.00 81 THR A O 1
ATOM 638 N N . ILE A 1 82 ? -1.260 -0.414 7.681 1.00 50.38 82 ILE A N 1
ATOM 639 C CA . ILE A 1 82 ? -1.136 -0.404 6.212 1.00 50.38 82 ILE A CA 1
ATOM 640 C C . ILE A 1 82 ? -0.540 -1.739 5.765 1.00 50.38 82 ILE A C 1
ATOM 642 O O . ILE A 1 82 ? 0.461 -2.199 6.316 1.00 50.38 82 ILE A O 1
ATOM 646 N N . GLY A 1 83 ? -1.203 -2.387 4.810 1.00 48.75 83 GLY A N 1
ATOM 647 C CA . GLY A 1 83 ? -0.856 -3.712 4.305 1.00 48.75 83 GLY A CA 1
ATOM 648 C C . GLY A 1 83 ? -0.387 -3.621 2.861 1.00 48.75 83 GLY A C 1
ATOM 649 O O . GLY A 1 83 ? -0.945 -2.843 2.088 1.00 48.75 83 GLY A O 1
ATOM 650 N N . PHE A 1 84 ? 0.624 -4.418 2.527 1.00 42.50 84 PHE A N 1
ATOM 651 C CA . PHE A 1 84 ? 0.998 -4.746 1.151 1.00 42.50 84 PHE A CA 1
ATOM 652 C C . PHE A 1 84 ? 0.412 -6.102 0.778 1.00 42.50 84 PHE A C 1
ATOM 654 O O . PHE A 1 84 ? 0.315 -6.958 1.696 1.00 42.50 84 PHE A O 1
#